Protein AF-A0A0A2EAL9-F1 (afdb_monomer_lite)

Structure (mmCIF, N/CA/C/O backbone):
data_AF-A0A0A2EAL9-F1
#
_entry.id   AF-A0A0A2EAL9-F1
#
loop_
_atom_site.group_PDB
_atom_site.id
_atom_site.type_symbol
_atom_site.label_atom_id
_atom_site.label_alt_id
_atom_site.label_comp_id
_atom_site.label_asym_id
_atom_site.label_entity_id
_atom_site.label_seq_id
_atom_site.pdbx_PDB_ins_code
_atom_site.Cartn_x
_atom_site.Cartn_y
_atom_site.Cartn_z
_atom_site.occupancy
_atom_site.B_iso_or_equiv
_atom_site.auth_seq_id
_atom_site.auth_comp_id
_atom_site.auth_asym_id
_atom_site.auth_atom_id
_atom_site.pdbx_PDB_model_num
ATOM 1 N N . MET A 1 1 ? 3.143 -8.719 7.872 1.00 54.44 1 MET A N 1
ATOM 2 C CA . MET A 1 1 ? 3.959 -9.738 7.184 1.00 54.44 1 MET A CA 1
ATOM 3 C C . MET A 1 1 ? 3.334 -11.078 7.468 1.00 54.44 1 MET A C 1
ATOM 5 O O . MET A 1 1 ? 3.379 -11.567 8.598 1.00 54.44 1 MET A O 1
ATOM 9 N N . PHE A 1 2 ? 2.755 -11.615 6.406 1.00 53.38 2 PHE A N 1
ATOM 10 C CA . PHE A 1 2 ? 1.943 -12.823 6.291 1.00 53.38 2 PHE A CA 1
ATOM 11 C C . PHE A 1 2 ? 2.358 -14.017 7.172 1.00 53.38 2 PHE A C 1
ATOM 13 O O . PHE A 1 2 ? 1.516 -14.765 7.655 1.00 53.38 2 PHE A O 1
ATOM 20 N N . LEU A 1 3 ? 3.663 -14.191 7.403 1.00 57.00 3 LEU A N 1
ATOM 21 C CA . LEU A 1 3 ? 4.237 -15.337 8.119 1.00 57.00 3 LEU A CA 1
ATOM 22 C C . LEU A 1 3 ? 4.500 -15.079 9.615 1.00 57.00 3 LEU A C 1
ATOM 24 O O . LEU A 1 3 ? 4.777 -16.015 10.362 1.00 57.00 3 LEU A O 1
ATOM 28 N N . GLY A 1 4 ? 4.438 -13.820 10.060 1.00 53.72 4 GLY A N 1
ATOM 29 C CA . GLY A 1 4 ? 4.786 -13.414 11.427 1.00 53.72 4 GLY A CA 1
ATOM 30 C C . GLY A 1 4 ? 3.608 -13.349 12.403 1.00 53.72 4 GLY A C 1
ATOM 31 O O . GLY A 1 4 ? 3.821 -13.423 13.611 1.00 53.72 4 GLY A O 1
ATOM 32 N N . ASN A 1 5 ? 2.371 -13.241 11.907 1.00 55.44 5 ASN A N 1
ATOM 33 C CA . ASN A 1 5 ? 1.176 -13.081 12.741 1.00 55.44 5 ASN A CA 1
ATOM 34 C C . ASN A 1 5 ? 0.467 -14.422 12.971 1.00 55.44 5 ASN A C 1
ATOM 36 O O . ASN A 1 5 ? -0.475 -14.790 12.271 1.00 55.44 5 ASN A O 1
ATOM 40 N N . LYS A 1 6 ? 0.902 -15.165 13.993 1.00 54.12 6 LYS A N 1
ATOM 41 C CA . LYS A 1 6 ? 0.170 -16.350 14.462 1.00 54.12 6 LYS A CA 1
ATOM 42 C C . LYS A 1 6 ? -1.141 -15.911 15.133 1.00 54.12 6 LYS A C 1
ATOM 44 O O . LYS A 1 6 ? -1.103 -15.243 16.159 1.00 54.12 6 LYS A O 1
ATOM 49 N N . GLY A 1 7 ? -2.287 -16.300 14.564 1.00 60.94 7 GLY A N 1
ATOM 50 C CA . GLY A 1 7 ? -3.619 -16.151 15.179 1.00 60.94 7 GLY A CA 1
ATOM 51 C C . GLY A 1 7 ? -4.517 -15.034 14.625 1.00 60.94 7 GLY A C 1
ATOM 52 O O . GLY A 1 7 ? -5.694 -15.004 14.964 1.00 60.94 7 GLY A O 1
ATOM 53 N N . GLN A 1 8 ? -4.004 -14.161 13.753 1.00 65.00 8 GLN A N 1
ATOM 54 C CA . GLN A 1 8 ? -4.776 -13.133 13.035 1.00 65.00 8 GLN A CA 1
ATOM 55 C C . GLN A 1 8 ? -4.186 -12.954 11.632 1.00 65.00 8 GLN A C 1
ATOM 57 O O . GLN A 1 8 ? -3.495 -11.977 11.346 1.00 65.00 8 GLN A O 1
ATOM 62 N N . ILE A 1 9 ? -4.389 -13.960 10.782 1.00 69.94 9 ILE A N 1
ATOM 63 C CA . ILE A 1 9 ? -4.072 -13.862 9.357 1.00 69.94 9 ILE A CA 1
ATO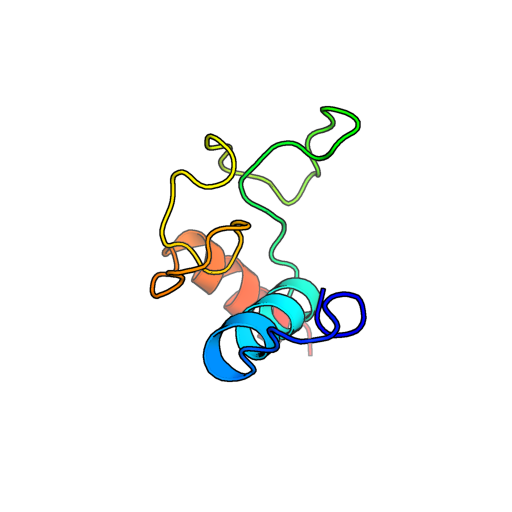M 64 C C . ILE A 1 9 ? -5.357 -13.420 8.670 1.00 69.94 9 ILE A C 1
ATOM 66 O O . ILE A 1 9 ? -6.364 -14.120 8.757 1.00 69.94 9 ILE A O 1
ATOM 70 N N . ASP A 1 10 ? -5.309 -12.277 7.996 1.00 77.94 10 ASP A N 1
ATOM 71 C CA . ASP A 1 10 ? -6.354 -11.843 7.078 1.00 77.94 10 ASP A CA 1
ATOM 72 C C . ASP A 1 10 ? -5.785 -11.868 5.651 1.00 77.94 10 ASP A C 1
ATOM 74 O O . ASP A 1 10 ? -5.153 -10.903 5.207 1.00 77.94 10 ASP A O 1
ATOM 78 N N . PRO A 1 11 ? -5.951 -12.989 4.924 1.00 79.56 11 PRO A N 1
ATOM 79 C CA . PRO A 1 11 ? -5.427 -13.120 3.571 1.00 79.56 11 PRO A CA 1
ATOM 80 C C . PRO A 1 11 ? -5.963 -12.050 2.619 1.00 79.56 11 PRO A C 1
ATOM 82 O O . PRO A 1 11 ? -5.256 -11.664 1.691 1.00 79.56 11 PRO A O 1
ATOM 85 N N . ALA A 1 12 ? -7.184 -11.556 2.849 1.00 80.69 12 ALA A N 1
ATOM 86 C CA . ALA A 1 12 ? -7.805 -10.5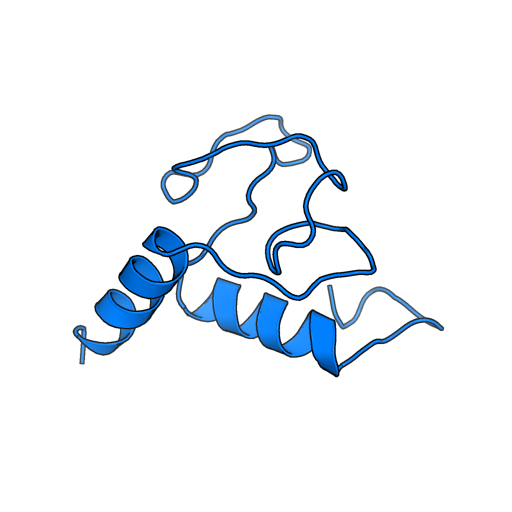68 1.978 1.00 80.69 12 ALA A CA 1
ATOM 87 C C . ALA A 1 12 ? -7.081 -9.216 2.027 1.00 80.69 12 ALA A C 1
ATOM 89 O O . ALA A 1 12 ? -7.102 -8.489 1.038 1.00 80.69 12 ALA A O 1
ATOM 90 N N . THR A 1 13 ? -6.403 -8.893 3.132 1.00 81.62 13 THR A N 1
ATOM 91 C CA . THR A 1 13 ? -5.655 -7.637 3.281 1.00 81.62 13 THR A CA 1
ATOM 92 C C . THR A 1 13 ? -4.146 -7.816 3.162 1.00 81.62 13 THR A C 1
ATOM 94 O O . THR A 1 13 ? -3.472 -6.964 2.577 1.00 81.62 13 THR A O 1
ATOM 97 N N . GLU A 1 14 ? -3.601 -8.929 3.652 1.00 83.81 14 GLU A N 1
ATOM 98 C CA . GLU A 1 14 ? -2.159 -9.164 3.631 1.00 83.81 14 GLU A CA 1
ATOM 99 C C . GLU A 1 14 ? -1.665 -9.668 2.253 1.00 83.81 14 GLU A C 1
ATOM 101 O O . GLU A 1 14 ? -0.542 -9.341 1.879 1.00 83.81 14 GLU A O 1
ATOM 106 N N . ILE A 1 15 ? -2.463 -10.398 1.445 1.00 86.81 15 ILE A N 1
ATOM 107 C CA . ILE A 1 15 ? -2.001 -10.861 0.114 1.00 86.81 15 ILE A CA 1
ATOM 108 C C . ILE A 1 15 ? -1.826 -9.655 -0.809 1.00 86.81 15 ILE A C 1
ATOM 110 O O . ILE A 1 15 ? -0.746 -9.518 -1.389 1.00 86.81 15 ILE A O 1
ATOM 114 N N . PRO A 1 16 ? -2.814 -8.743 -0.928 1.00 88.62 16 PRO A N 1
ATOM 115 C CA . PRO A 1 16 ? -2.622 -7.531 -1.711 1.00 88.62 16 PRO A CA 1
ATOM 116 C C . PRO A 1 16 ? -1.422 -6.710 -1.229 1.00 88.62 16 PRO A C 1
ATOM 118 O O . PRO A 1 16 ? -0.663 -6.234 -2.064 1.00 88.62 16 PRO A O 1
ATOM 121 N N . HIS A 1 17 ? -1.195 -6.601 0.088 1.00 89.69 17 HIS A N 1
ATOM 122 C CA . HIS A 1 17 ? -0.039 -5.885 0.646 1.00 89.69 17 HIS A CA 1
ATOM 123 C C . HIS A 1 17 ? 1.295 -6.423 0.108 1.00 89.69 17 HIS A C 1
ATOM 125 O O . HIS A 1 17 ? 2.118 -5.657 -0.389 1.00 89.69 17 HIS A O 1
ATOM 131 N N . GLU A 1 18 ? 1.510 -7.739 0.181 1.00 89.38 18 GLU A N 1
ATOM 132 C CA . GLU A 1 18 ? 2.772 -8.350 -0.253 1.00 89.38 18 GLU A CA 1
ATOM 133 C C . GLU A 1 18 ? 2.918 -8.345 -1.787 1.00 89.38 18 GLU A C 1
ATOM 135 O O . GLU A 1 18 ? 4.013 -8.120 -2.304 1.00 89.38 18 GLU A O 1
ATOM 140 N N . VAL A 1 19 ? 1.819 -8.509 -2.536 1.00 91.38 19 VAL A N 1
ATOM 141 C CA . VAL A 1 19 ? 1.829 -8.366 -4.005 1.00 91.38 19 VAL A CA 1
ATOM 142 C C . VAL A 1 19 ? 2.204 -6.940 -4.412 1.00 91.38 19 VAL A C 1
ATOM 144 O O . VAL A 1 19 ? 3.006 -6.751 -5.322 1.00 91.38 19 VAL A O 1
ATOM 147 N N . MET A 1 20 ? 1.683 -5.923 -3.724 1.00 91.44 20 MET A N 1
ATOM 148 C CA . MET A 1 20 ? 2.034 -4.527 -3.992 1.00 91.44 20 MET A CA 1
ATOM 149 C C . MET A 1 20 ? 3.521 -4.240 -3.738 1.00 91.44 20 MET A C 1
ATOM 151 O O . MET A 1 20 ? 4.136 -3.536 -4.542 1.00 91.44 20 MET A O 1
ATOM 155 N N . HIS A 1 21 ? 4.123 -4.822 -2.690 1.00 90.44 21 HIS A N 1
ATOM 156 C CA . HIS A 1 21 ? 5.581 -4.756 -2.489 1.00 90.44 21 HIS A CA 1
ATOM 157 C C . HIS A 1 21 ? 6.347 -5.385 -3.648 1.00 90.44 21 HIS A C 1
ATOM 159 O O . HIS A 1 21 ? 7.300 -4.786 -4.143 1.00 90.44 21 HIS A O 1
ATOM 165 N N . ALA A 1 22 ? 5.916 -6.560 -4.117 1.00 89.81 22 ALA A N 1
ATOM 166 C CA . ALA A 1 22 ? 6.540 -7.229 -5.260 1.00 89.81 22 ALA A CA 1
ATOM 167 C C . ALA A 1 22 ? 6.465 -6.387 -6.548 1.00 89.81 22 ALA A C 1
ATOM 169 O O . ALA A 1 22 ? 7.372 -6.440 -7.373 1.00 89.81 22 ALA A O 1
ATOM 170 N N . LEU A 1 23 ? 5.421 -5.564 -6.689 1.00 90.62 23 LEU A N 1
ATOM 171 C CA . LEU A 1 23 ? 5.242 -4.620 -7.796 1.00 90.62 23 LEU A CA 1
ATOM 172 C C . LEU A 1 23 ? 5.944 -3.264 -7.581 1.00 90.62 23 LEU A C 1
ATOM 174 O O . LEU A 1 23 ? 5.772 -2.359 -8.397 1.00 90.62 23 LEU A O 1
ATOM 178 N N . GLY A 1 24 ? 6.734 -3.111 -6.512 1.00 88.75 24 GLY A N 1
ATOM 179 C CA . GLY A 1 24 ? 7.585 -1.943 -6.262 1.00 88.75 24 GLY A CA 1
ATOM 180 C C . GLY A 1 24 ? 6.962 -0.848 -5.391 1.00 88.75 24 GLY A C 1
ATOM 181 O O . GLY A 1 24 ? 7.579 0.203 -5.189 1.00 88.75 24 GLY A O 1
ATOM 182 N N . VAL A 1 25 ? 5.762 -1.060 -4.848 1.00 90.88 25 VAL A N 1
ATOM 183 C CA . VAL A 1 25 ? 5.130 -0.090 -3.949 1.00 90.88 25 VAL A CA 1
ATOM 184 C C . VAL A 1 25 ? 5.713 -0.245 -2.545 1.00 90.88 25 VAL A C 1
ATOM 186 O O . VAL A 1 25 ? 5.635 -1.311 -1.952 1.00 90.88 25 VAL A O 1
ATOM 189 N N . GLY A 1 26 ? 6.280 0.830 -1.994 1.00 89.44 26 GLY A N 1
ATOM 190 C CA . GLY A 1 26 ? 6.770 0.857 -0.613 1.00 89.44 26 GLY A CA 1
ATOM 191 C C . GLY A 1 26 ? 5.690 1.232 0.407 1.00 89.44 26 GLY A C 1
ATOM 192 O O . GLY A 1 26 ? 4.619 1.739 0.061 1.00 89.44 26 GLY A O 1
ATOM 193 N N . HIS A 1 27 ? 5.997 1.040 1.695 1.00 89.62 27 HIS A N 1
ATOM 194 C CA . HIS A 1 27 ? 5.155 1.544 2.788 1.00 89.62 27 HIS A CA 1
ATOM 195 C C . HIS A 1 27 ? 4.960 3.054 2.698 1.00 89.62 27 HIS A C 1
ATOM 197 O O . HIS A 1 27 ? 5.766 3.775 2.122 1.00 89.62 27 HIS A O 1
ATOM 203 N N . THR A 1 28 ? 3.911 3.562 3.325 1.00 88.62 28 THR A N 1
ATOM 204 C CA . THR A 1 28 ? 3.564 4.990 3.262 1.00 88.62 28 THR A CA 1
ATOM 205 C C . THR A 1 28 ? 3.905 5.711 4.557 1.00 88.62 28 THR A C 1
ATOM 207 O O . THR A 1 28 ? 3.507 6.845 4.765 1.00 88.62 28 THR A O 1
ATOM 210 N N . PHE A 1 29 ? 4.665 5.065 5.435 1.00 88.38 29 PHE A N 1
ATOM 211 C CA . PHE A 1 29 ? 5.146 5.585 6.707 1.00 88.38 29 PHE A CA 1
ATOM 212 C C . PHE A 1 29 ? 6.648 5.313 6.823 1.00 88.38 29 PHE A C 1
ATOM 214 O O . PHE A 1 29 ? 7.202 4.451 6.135 1.00 88.38 29 PHE A O 1
ATOM 221 N N . LEU A 1 30 ? 7.326 6.056 7.696 1.00 84.06 30 LEU A N 1
ATOM 222 C CA . LEU A 1 30 ? 8.749 5.843 7.932 1.00 84.06 30 LEU A CA 1
ATOM 223 C C . LEU A 1 30 ? 8.991 4.468 8.555 1.00 84.06 30 LEU A C 1
A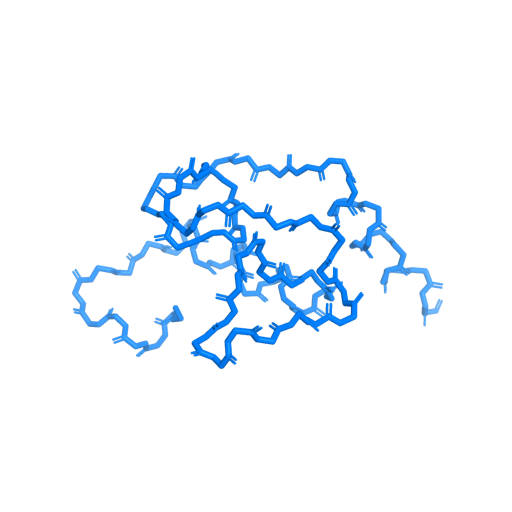TOM 225 O O . LEU A 1 30 ? 8.311 4.069 9.504 1.00 84.06 30 LEU A O 1
ATOM 229 N N . ASN A 1 31 ? 9.997 3.763 8.045 1.00 75.06 31 ASN A N 1
ATOM 230 C CA . ASN A 1 31 ? 10.422 2.503 8.637 1.00 75.06 31 ASN A CA 1
ATOM 231 C C . ASN A 1 31 ? 10.974 2.729 10.063 1.00 75.06 31 ASN A C 1
ATOM 233 O O . ASN A 1 31 ? 11.153 3.857 10.526 1.00 75.06 31 ASN A O 1
ATOM 237 N N . GLN A 1 32 ? 11.280 1.647 10.782 1.00 72.44 32 GLN A N 1
ATOM 238 C CA . GLN A 1 32 ? 11.809 1.744 12.152 1.00 72.44 32 GLN A CA 1
ATO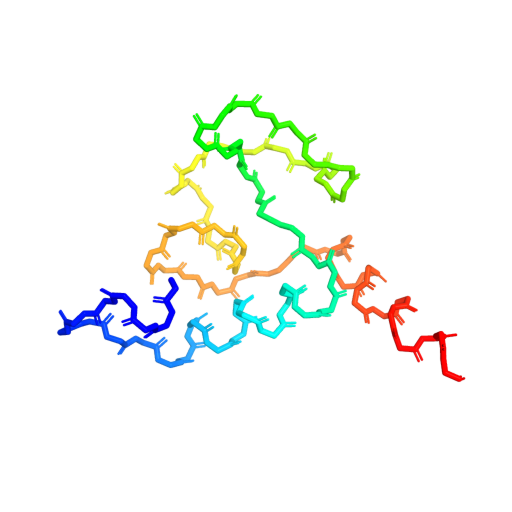M 239 C C . GLN A 1 32 ? 13.131 2.527 12.245 1.00 72.44 32 GLN A C 1
ATOM 241 O O . GLN A 1 32 ? 13.436 3.086 13.296 1.00 72.44 32 GLN A O 1
ATOM 246 N N . ARG A 1 33 ? 13.890 2.610 11.145 1.00 75.69 33 ARG A N 1
ATOM 247 C CA . ARG A 1 33 ? 15.134 3.385 11.044 1.00 75.69 33 ARG A CA 1
ATOM 248 C C . ARG A 1 33 ? 14.895 4.872 10.756 1.00 75.69 33 ARG A C 1
ATOM 250 O O . ARG A 1 33 ? 15.848 5.635 10.708 1.00 75.69 33 ARG A O 1
ATOM 257 N N . LYS A 1 34 ? 13.633 5.296 10.604 1.00 74.19 34 LYS A N 1
ATOM 258 C CA . LYS A 1 34 ? 13.224 6.645 10.179 1.00 74.19 34 LYS A CA 1
ATOM 259 C C . LYS A 1 34 ? 13.817 7.063 8.830 1.00 74.19 34 LYS A C 1
ATOM 261 O O . LYS A 1 34 ? 13.929 8.250 8.538 1.00 74.19 34 LYS A O 1
ATOM 266 N N . GLU A 1 35 ? 14.157 6.086 8.001 1.00 74.25 35 GLU A N 1
ATOM 267 C CA . GLU A 1 35 ? 14.707 6.303 6.672 1.00 74.25 35 GLU A CA 1
ATOM 268 C C . GLU A 1 35 ? 13.583 6.287 5.641 1.00 74.25 35 GLU A C 1
ATOM 270 O O . GLU A 1 35 ? 12.653 5.478 5.712 1.00 74.25 35 GLU A O 1
ATOM 275 N N . ARG A 1 36 ? 13.687 7.194 4.671 1.00 71.06 36 ARG A N 1
ATOM 276 C CA . ARG A 1 36 ? 12.777 7.270 3.535 1.00 71.06 36 ARG A CA 1
ATOM 277 C C . ARG A 1 36 ? 13.355 6.449 2.390 1.00 71.06 36 ARG A C 1
ATOM 279 O O . ARG A 1 36 ? 14.448 6.750 1.919 1.00 71.06 36 ARG A O 1
ATOM 286 N N . GLN A 1 37 ? 12.630 5.436 1.928 1.00 68.75 37 GLN A N 1
ATOM 287 C CA . GLN A 1 37 ? 13.023 4.721 0.714 1.00 68.75 37 GLN A CA 1
ATOM 288 C C . GLN A 1 37 ? 12.740 5.580 -0.522 1.00 68.75 37 GLN A C 1
ATOM 290 O O . GLN A 1 37 ? 11.816 6.396 -0.526 1.00 68.75 37 GLN A O 1
ATOM 295 N N . SER A 1 38 ? 13.518 5.388 -1.588 1.00 67.56 38 SER A N 1
ATOM 296 C CA . SER A 1 38 ? 13.384 6.151 -2.838 1.00 67.56 38 SER A CA 1
ATOM 297 C C . SER A 1 38 ? 11.991 6.029 -3.473 1.00 67.56 38 SER A C 1
ATOM 299 O O . SER A 1 38 ? 11.506 6.984 -4.074 1.00 67.56 38 SER A O 1
ATOM 301 N N . SER A 1 39 ? 11.311 4.895 -3.277 1.00 65.44 39 SER A N 1
ATOM 302 C CA . SER A 1 39 ? 9.936 4.641 -3.727 1.00 65.44 39 SER A CA 1
ATOM 303 C C . SER A 1 39 ? 8.856 5.312 -2.862 1.00 65.44 39 SER A C 1
ATOM 305 O O . SER A 1 39 ? 7.700 5.409 -3.276 1.00 65.44 39 SER A O 1
ATOM 307 N N . GLN A 1 40 ? 9.197 5.823 -1.672 1.00 72.25 40 GLN A N 1
ATOM 308 C CA . GLN A 1 40 ? 8.243 6.478 -0.775 1.00 72.25 40 GLN A CA 1
ATOM 309 C C . GLN A 1 40 ? 8.047 7.941 -1.179 1.00 72.25 40 GLN A C 1
ATOM 311 O O . GLN A 1 40 ? 8.713 8.844 -0.670 1.00 72.25 40 GLN A O 1
ATOM 316 N N . LYS A 1 41 ? 7.108 8.210 -2.094 1.00 72.69 41 LYS A N 1
ATOM 317 C CA . LYS A 1 41 ? 6.726 9.581 -2.499 1.00 72.69 41 LYS A CA 1
ATOM 318 C C . LYS A 1 41 ? 5.909 10.332 -1.443 1.00 72.69 41 LYS A C 1
ATOM 320 O O . LYS A 1 41 ? 6.070 11.544 -1.302 1.00 72.69 41 LYS A O 1
ATOM 325 N N . HIS A 1 42 ? 5.084 9.632 -0.671 1.00 81.88 42 HIS A N 1
ATOM 326 C CA . HIS A 1 42 ? 4.207 10.233 0.332 1.00 81.88 42 HIS A CA 1
ATOM 327 C C . HIS A 1 42 ? 4.369 9.520 1.676 1.00 81.88 42 HIS A C 1
ATOM 329 O O . HIS A 1 42 ? 4.376 8.291 1.721 1.00 81.88 42 HIS A O 1
ATOM 335 N N . LEU A 1 43 ? 4.519 10.303 2.750 1.00 86.88 43 LEU A N 1
ATOM 336 C CA . LEU A 1 43 ? 4.667 9.810 4.117 1.00 86.88 43 LEU A CA 1
ATOM 337 C C . LEU A 1 43 ? 3.484 10.271 4.971 1.00 86.88 43 LEU A C 1
ATOM 339 O O . LEU A 1 43 ? 3.159 11.455 5.006 1.00 86.88 43 LEU A O 1
ATOM 343 N N . PHE A 1 44 ? 2.883 9.326 5.679 1.00 88.12 44 PHE A N 1
ATOM 344 C CA . PHE A 1 44 ? 1.754 9.486 6.577 1.00 88.12 44 PHE A CA 1
ATOM 345 C C . PHE A 1 44 ? 2.086 8.865 7.934 1.00 88.12 44 PHE A C 1
ATOM 347 O O . PHE A 1 44 ? 3.048 8.104 8.092 1.00 88.12 44 PHE A O 1
ATOM 354 N N . ASN A 1 45 ? 1.270 9.191 8.933 1.00 85.56 45 ASN A N 1
ATOM 355 C CA . ASN A 1 45 ? 1.381 8.572 10.244 1.00 85.56 45 ASN A CA 1
ATOM 356 C C . ASN A 1 45 ? 1.006 7.091 10.152 1.00 85.56 45 ASN A C 1
ATOM 358 O O . ASN A 1 45 ? -0.054 6.743 9.634 1.00 85.56 45 ASN A O 1
ATOM 362 N N . LYS A 1 46 ? 1.869 6.234 10.702 1.00 85.12 46 LYS A N 1
ATOM 363 C CA . LYS A 1 46 ? 1.638 4.790 10.792 1.00 85.12 46 LYS A CA 1
ATOM 364 C C . LYS A 1 46 ? 0.281 4.511 11.452 1.00 85.12 46 LYS A C 1
ATOM 366 O O . LYS A 1 46 ? -0.031 5.133 12.466 1.00 85.12 46 LYS A O 1
ATOM 371 N N . THR A 1 47 ? -0.470 3.570 10.884 1.00 85.06 47 THR A N 1
ATOM 372 C CA . THR A 1 47 ? -1.814 3.125 11.294 1.00 85.06 47 THR A CA 1
ATOM 373 C C . THR A 1 47 ? -2.915 4.186 11.217 1.00 85.06 47 THR A C 1
ATOM 375 O O . THR A 1 47 ? -3.979 4.018 11.816 1.00 85.06 47 THR A O 1
ATOM 378 N N . LYS A 1 48 ? -2.686 5.292 10.499 1.00 88.31 48 LYS A N 1
ATOM 379 C CA . LYS A 1 48 ? -3.667 6.383 10.354 1.00 88.31 48 LYS A CA 1
ATOM 380 C C . LYS A 1 48 ? -4.353 6.415 9.000 1.00 88.31 48 LYS A C 1
ATOM 382 O O . LYS A 1 48 ? -5.207 7.272 8.793 1.00 88.31 48 LYS A O 1
ATOM 387 N N . THR A 1 49 ? -4.004 5.505 8.101 1.00 87.69 49 THR A N 1
ATOM 388 C CA . THR A 1 49 ? -4.662 5.380 6.803 1.00 87.69 49 THR A CA 1
ATOM 389 C C . THR A 1 49 ? -5.326 4.014 6.672 1.00 87.69 49 THR A C 1
ATOM 391 O O . THR A 1 49 ? -4.984 3.057 7.370 1.00 87.69 49 THR A O 1
ATOM 394 N N . ASP A 1 50 ? -6.308 3.929 5.787 1.00 88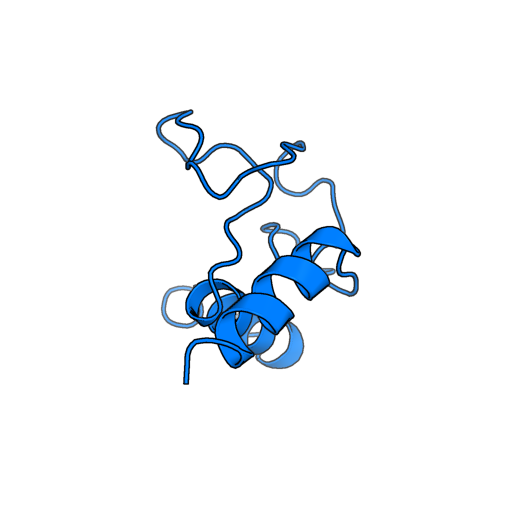.75 50 ASP A N 1
ATOM 395 C CA . ASP A 1 50 ? -6.953 2.688 5.351 1.00 88.75 50 ASP A CA 1
ATOM 396 C C . ASP A 1 50 ? -6.298 2.136 4.066 1.00 88.75 50 ASP A C 1
ATOM 398 O O . ASP A 1 50 ? -6.841 1.274 3.374 1.00 88.75 50 ASP A O 1
ATOM 402 N N . ASN A 1 51 ? -5.098 2.631 3.745 1.00 91.81 51 ASN A N 1
ATOM 403 C CA . ASN A 1 51 ? -4.353 2.237 2.564 1.00 91.81 51 ASN A CA 1
ATOM 404 C C . ASN A 1 51 ? -3.727 0.850 2.747 1.00 91.81 51 ASN A C 1
ATOM 406 O O . ASN A 1 51 ? -3.197 0.532 3.817 1.00 91.81 51 ASN A O 1
ATOM 410 N N . TYR A 1 52 ? -3.691 0.059 1.673 1.00 90.44 52 TYR A N 1
ATOM 411 C CA . TYR A 1 52 ? -3.058 -1.261 1.693 1.00 90.44 52 TYR A CA 1
ATOM 412 C C . TYR A 1 52 ? -1.600 -1.241 2.145 1.00 90.44 52 TYR A C 1
ATOM 414 O O . TYR A 1 52 ? -1.171 -2.207 2.756 1.00 90.44 52 TYR A O 1
ATOM 422 N N . MET A 1 53 ? -0.856 -0.153 1.945 1.00 90.00 53 MET A N 1
ATOM 423 C CA . MET A 1 53 ? 0.560 -0.052 2.315 1.00 90.00 53 MET A CA 1
ATOM 424 C C . MET A 1 53 ? 0.812 0.468 3.739 1.00 90.00 53 MET A C 1
ATOM 426 O O . MET A 1 53 ? 1.960 0.746 4.094 1.00 90.00 53 MET A O 1
ATOM 430 N N . ASP A 1 54 ? -0.230 0.597 4.562 1.00 87.50 54 ASP A N 1
ATOM 431 C CA . ASP A 1 54 ? -0.130 0.908 5.992 1.00 87.50 54 ASP A CA 1
ATOM 432 C C . ASP A 1 54 ? -0.252 -0.369 6.851 1.00 87.50 54 ASP A C 1
ATOM 434 O O . ASP A 1 54 ? -0.695 -1.423 6.394 1.00 87.50 54 ASP A O 1
ATOM 438 N N . TYR A 1 55 ? 0.108 -0.292 8.130 1.00 79.12 55 TYR A N 1
ATOM 439 C CA . TYR A 1 55 ? -0.101 -1.347 9.129 1.00 79.12 55 TYR A CA 1
ATOM 440 C C . TYR A 1 55 ? -1.366 -1.114 9.965 1.00 79.12 55 TYR A C 1
ATOM 442 O O . TYR A 1 55 ? -1.358 -1.260 11.184 1.00 79.12 55 TYR A O 1
ATOM 450 N N . ASN A 1 56 ? -2.459 -0.744 9.299 1.00 77.75 56 ASN A N 1
ATOM 451 C CA . ASN A 1 56 ? -3.803 -0.757 9.874 1.00 77.75 56 ASN A CA 1
ATOM 452 C C . ASN A 1 56 ? -4.493 -2.107 9.595 1.00 77.75 56 ASN A C 1
ATOM 454 O O . ASN A 1 56 ? -4.149 -2.773 8.620 1.00 77.75 56 ASN A O 1
ATOM 458 N N . ASN A 1 57 ? -5.457 -2.503 10.424 1.00 67.06 57 ASN A N 1
ATOM 459 C CA . ASN A 1 57 ? -6.261 -3.716 10.236 1.00 67.06 57 ASN A CA 1
ATOM 460 C C . ASN A 1 57 ? -7.448 -3.502 9.282 1.00 67.06 57 ASN A C 1
ATOM 462 O O . ASN A 1 57 ? -8.006 -4.468 8.781 1.00 67.06 57 ASN A O 1
ATOM 466 N N . SER A 1 58 ? -7.817 -2.251 8.998 1.00 74.31 58 SER A N 1
ATOM 467 C CA . SER A 1 58 ? -8.924 -1.909 8.095 1.00 74.31 58 SER A CA 1
ATOM 468 C C . SER A 1 58 ? -8.398 -1.342 6.778 1.00 74.31 58 SER A C 1
ATOM 470 O O . SER A 1 58 ? -8.585 -0.160 6.497 1.00 74.31 58 SER A O 1
ATOM 472 N N . LYS A 1 59 ? -7.678 -2.157 5.998 1.00 80.69 59 LYS A N 1
ATOM 473 C CA . LYS A 1 59 ? -7.130 -1.739 4.700 1.00 80.69 59 LYS A CA 1
ATOM 474 C C . LYS A 1 59 ? -8.138 -1.995 3.582 1.00 80.69 59 LYS A C 1
ATOM 476 O O . LYS A 1 59 ? -8.571 -3.127 3.402 1.00 80.69 59 LYS A O 1
ATOM 481 N N . ASN A 1 60 ? -8.499 -0.972 2.822 1.00 86.56 60 ASN A N 1
ATOM 482 C CA . ASN A 1 60 ? -9.462 -1.076 1.721 1.00 86.56 60 ASN A CA 1
ATOM 483 C C . ASN A 1 60 ? -9.157 -0.132 0.545 1.00 86.56 60 ASN A C 1
ATOM 485 O O . ASN A 1 60 ? -9.776 -0.280 -0.510 1.00 86.56 60 ASN A O 1
ATOM 489 N N . THR A 1 61 ? -8.210 0.804 0.681 1.00 90.75 61 THR A N 1
ATOM 490 C CA . THR A 1 61 ? -7.919 1.795 -0.361 1.00 90.75 61 THR A CA 1
ATOM 491 C C . THR A 1 61 ? -6.512 1.693 -0.939 1.00 90.75 61 THR A C 1
ATOM 493 O O . THR A 1 61 ? -5.558 1.196 -0.338 1.00 90.75 61 THR A O 1
ATOM 496 N N . THR A 1 62 ? -6.384 2.221 -2.150 1.00 92.25 62 THR A N 1
ATOM 497 C CA . THR A 1 62 ? -5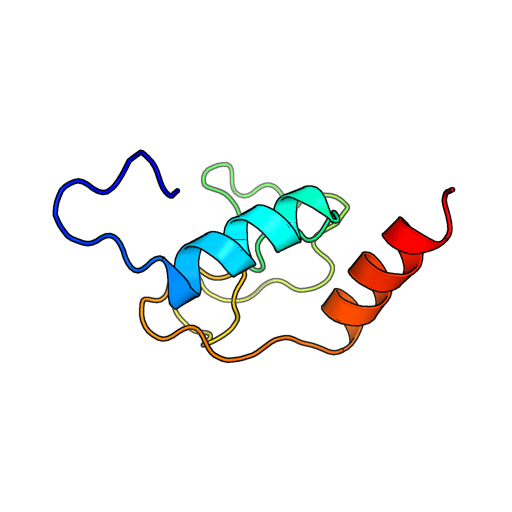.122 2.499 -2.839 1.00 92.25 62 THR A CA 1
ATOM 498 C C . THR A 1 62 ? -5.157 3.936 -3.350 1.00 92.25 62 THR A C 1
ATOM 500 O O . THR A 1 62 ? -6.227 4.512 -3.556 1.00 92.25 62 THR A O 1
ATOM 503 N N . TRP A 1 63 ? -3.992 4.536 -3.574 1.00 92.38 63 TRP A N 1
ATOM 504 C CA . TRP A 1 63 ? -3.881 5.852 -4.199 1.00 92.38 63 TRP A CA 1
ATOM 505 C C . TRP A 1 63 ? -3.497 5.742 -5.667 1.00 92.38 63 TRP A C 1
ATOM 507 O O . TRP A 1 63 ? -2.836 4.794 -6.087 1.00 92.38 63 TRP A O 1
ATOM 517 N N . LYS A 1 64 ? -3.851 6.770 -6.445 1.00 92.94 64 LYS A N 1
ATOM 518 C CA . LYS A 1 64 ? -3.558 6.829 -7.883 1.00 92.94 64 LYS A CA 1
ATOM 519 C C . LYS A 1 64 ? -2.077 6.578 -8.200 1.00 92.94 64 LYS A C 1
ATOM 521 O O . LYS A 1 64 ? -1.773 5.777 -9.072 1.00 92.94 64 LYS A O 1
ATOM 526 N N . TRP A 1 65 ? -1.158 7.195 -7.460 1.00 90.25 65 TRP A N 1
ATOM 527 C CA . TRP A 1 65 ? 0.280 7.040 -7.703 1.00 90.25 65 TRP A CA 1
ATOM 528 C C . TRP A 1 65 ? 0.794 5.616 -7.426 1.00 90.25 65 TRP A C 1
ATOM 530 O O . TRP A 1 65 ? 1.777 5.197 -8.027 1.00 90.25 65 TRP A O 1
ATOM 540 N N . GLN A 1 66 ? 0.135 4.849 -6.548 1.00 92.31 66 GLN A N 1
ATOM 541 C CA . GLN A 1 66 ? 0.479 3.439 -6.322 1.00 92.31 66 GLN A CA 1
ATOM 542 C C . GLN A 1 66 ? 0.091 2.601 -7.543 1.00 92.31 66 GLN A C 1
ATOM 544 O O . GLN A 1 66 ? 0.860 1.745 -7.967 1.00 92.31 66 GLN A O 1
ATOM 549 N N . TRP A 1 67 ? -1.063 2.893 -8.155 1.00 91.62 67 TRP A N 1
ATOM 550 C CA . TRP A 1 67 ? -1.461 2.280 -9.425 1.00 91.62 67 TRP A CA 1
ATOM 551 C C . TRP A 1 67 ? -0.516 2.619 -10.571 1.00 91.62 67 TRP A C 1
ATOM 553 O O . TRP A 1 67 ? -0.255 1.760 -11.405 1.00 91.62 67 TRP A O 1
ATOM 563 N N . GLU A 1 68 ? -0.015 3.852 -10.622 1.00 91.56 68 GLU A N 1
ATOM 564 C CA . GLU A 1 68 ? 0.961 4.270 -11.633 1.00 91.56 68 GLU A CA 1
ATOM 565 C C . GLU A 1 68 ? 2.259 3.451 -11.506 1.00 91.56 68 GLU A C 1
ATOM 567 O O . GLU A 1 68 ? 2.676 2.853 -12.493 1.00 91.56 68 GLU A O 1
ATOM 572 N N . ILE A 1 69 ? 2.803 3.285 -10.290 1.00 89.69 69 ILE A N 1
ATOM 573 C CA . ILE A 1 69 ? 3.990 2.438 -10.034 1.00 89.69 69 ILE A CA 1
ATOM 574 C C . ILE A 1 69 ? 3.746 0.980 -10.454 1.00 89.69 69 ILE A C 1
ATOM 576 O O . ILE A 1 69 ? 4.551 0.395 -11.175 1.00 89.69 69 ILE A O 1
ATOM 580 N N . MET A 1 70 ? 2.621 0.391 -10.036 1.00 90.62 70 MET A N 1
ATOM 581 C CA . MET A 1 70 ? 2.296 -1.003 -10.372 1.00 90.62 70 MET A CA 1
ATOM 582 C C . MET A 1 70 ? 2.043 -1.217 -11.869 1.00 90.62 70 MET A C 1
ATOM 584 O O . MET A 1 70 ? 2.247 -2.309 -12.385 1.00 90.62 70 MET A O 1
ATOM 588 N N . ARG A 1 71 ? 1.567 -0.194 -12.586 1.00 90.62 71 ARG A N 1
ATOM 589 C CA . ARG A 1 71 ? 1.384 -0.262 -14.039 1.00 90.62 71 ARG A CA 1
ATOM 590 C C . ARG A 1 71 ? 2.718 -0.153 -14.767 1.00 90.62 71 ARG A C 1
ATOM 592 O O . ARG A 1 71 ? 2.923 -0.849 -15.753 1.00 90.62 71 ARG A O 1
ATOM 599 N N . GLU A 1 72 ? 3.614 0.705 -14.293 1.00 86.44 72 GLU A N 1
ATOM 600 C CA . GLU A 1 72 ? 4.962 0.826 -14.848 1.00 86.44 72 GLU A CA 1
ATOM 601 C C . GLU A 1 72 ? 5.750 -0.478 -14.699 1.00 86.44 72 GLU A C 1
ATOM 603 O O . GLU A 1 72 ? 6.425 -0.870 -15.647 1.00 86.44 72 GLU A O 1
ATOM 608 N N . SER A 1 73 ? 5.597 -1.207 -13.587 1.00 77.62 73 SER A N 1
ATOM 609 C CA . SER A 1 73 ? 6.252 -2.513 -13.408 1.00 77.62 73 SER A CA 1
ATOM 610 C C . SER A 1 73 ? 5.771 -3.594 -14.389 1.00 77.62 73 SER A C 1
ATOM 612 O O . SER A 1 73 ? 6.494 -4.557 -14.645 1.00 77.62 73 SER A O 1
ATOM 614 N N . ALA A 1 74 ? 4.598 -3.420 -15.004 1.00 74.81 74 ALA A N 1
ATOM 615 C CA . ALA A 1 74 ? 4.111 -4.282 -16.079 1.00 74.81 74 ALA A CA 1
ATOM 616 C C . ALA A 1 74 ? 4.674 -3.914 -17.467 1.00 74.81 74 ALA A C 1
ATOM 618 O O . ALA A 1 74 ? 4.625 -4.739 -18.372 1.00 74.81 74 ALA A O 1
ATOM 619 N N . ASN A 1 75 ? 5.224 -2.708 -17.642 1.00 69.25 75 ASN A N 1
ATOM 620 C CA . ASN A 1 75 ? 5.775 -2.227 -18.917 1.00 69.25 75 ASN A CA 1
ATOM 621 C C . ASN A 1 75 ? 7.277 -2.520 -19.083 1.00 69.25 75 ASN A C 1
ATOM 623 O O . ASN A 1 75 ? 7.890 -2.050 -20.038 1.00 69.25 75 ASN A O 1
ATOM 627 N N . VAL A 1 76 ? 7.883 -3.248 -18.141 1.00 61.72 76 VAL A N 1
ATOM 628 C CA . VAL A 1 76 ? 9.317 -3.593 -18.144 1.00 61.72 76 VAL A CA 1
ATOM 629 C C . VAL A 1 76 ? 9.581 -5.002 -18.706 1.00 61.72 76 VAL A C 1
ATOM 631 O O . VAL A 1 76 ? 10.667 -5.542 -18.497 1.00 61.72 76 VAL A O 1
ATOM 634 N N . TRP A 1 77 ? 8.598 -5.585 -19.405 1.00 47.38 77 TRP A N 1
ATOM 635 C CA . TRP A 1 77 ? 8.656 -6.910 -20.036 1.00 47.38 77 TRP A CA 1
ATOM 636 C C . TRP A 1 77 ? 8.675 -6.812 -21.560 1.00 47.38 77 TRP A C 1
ATOM 638 O O . TRP A 1 77 ? 7.846 -6.049 -22.108 1.00 47.38 77 TRP A O 1
#

Secondary structure (DSSP, 8-state):
-TTT-TT---HHHHHHHHHHHHTTPPPSS--TT-PPPTT------TT---BTTSS-S---B--HHHHHHHHHTTS--

pLDDT: mean 80.13, std 11.91, range [47.38, 92.94]

InterPro domains:
  IPR004170 WWE domain [PS50918] (51-77)

Sequence (77 aa):
MFLGNKGQIDPATEIPHEVMHALGVGHTFLNQRKERQSSQKHLFNKTKTDNYMDYNNSKNTTWKWQWEIMRESANVW

Organism: NCBI:txid28115

Radius of gyration: 12.65 Å; chains: 1; bounding box: 25×27×35 Å

Foldseek 3Di:
DQPPDPPDHDCVLVVVLVVLVVLPAAAQAQDPVSDDDPNRPHHDDAQPDLDSRGPHPNNDDDDPVSVVSSVVSVVPD